Protein AF-A0A521SMZ2-F1 (afdb_monomer_lite)

Foldseek 3Di:
DDWDWDADPVGIDIWDKDWDWDFDAADTDTDIDTDDDPVVPPPSDDDDCVRDPPPHDDDPVDDPPHDGDYPVCPDVVVVVVCVVPPPPPPDDDPDDDDD

Radius of gyration: 17.22 Å; chains: 1; bounding box: 49×40×32 Å

Structure (mmCIF, N/CA/C/O backbone):
data_AF-A0A521SMZ2-F1
#
_entry.id   AF-A0A521SMZ2-F1
#
loop_
_atom_site.group_PDB
_atom_site.id
_atom_site.type_symbol
_atom_site.label_atom_id
_atom_site.label_alt_id
_atom_site.label_comp_id
_atom_site.label_asym_id
_atom_site.label_entity_id
_atom_site.label_seq_id
_atom_site.pdbx_PDB_ins_code
_atom_site.Cartn_x
_atom_site.Cartn_y
_atom_site.Cartn_z
_atom_site.occupancy
_atom_site.B_iso_or_equiv
_atom_site.auth_seq_id
_atom_site.auth_comp_id
_atom_site.auth_asym_id
_atom_site.auth_atom_id
_atom_site.pdbx_PDB_model_num
ATOM 1 N N . MET A 1 1 ? 15.124 9.522 -0.752 1.00 65.25 1 MET A N 1
ATOM 2 C CA . MET A 1 1 ? 14.524 8.559 -1.705 1.00 65.25 1 MET A CA 1
ATOM 3 C C . MET A 1 1 ? 15.366 7.295 -1.697 1.00 65.25 1 MET A C 1
ATOM 5 O O . MET A 1 1 ? 16.584 7.415 -1.741 1.00 65.25 1 MET A O 1
ATOM 9 N N . GLY A 1 2 ? 14.743 6.122 -1.553 1.00 91.06 2 GLY A N 1
ATOM 10 C CA . GLY A 1 2 ? 15.442 4.838 -1.413 1.00 91.06 2 GLY A CA 1
ATOM 11 C C . GLY A 1 2 ? 15.213 3.915 -2.607 1.00 91.06 2 GLY A C 1
ATOM 12 O O . GLY A 1 2 ? 14.303 4.134 -3.401 1.00 91.06 2 GLY A O 1
ATOM 13 N N . TRP A 1 3 ? 16.022 2.866 -2.716 1.00 94.88 3 TRP A N 1
ATOM 14 C CA . TRP A 1 3 ? 15.859 1.803 -3.706 1.00 94.88 3 TRP A CA 1
ATOM 15 C C . TRP A 1 3 ? 15.839 0.457 -2.996 1.00 94.88 3 TRP A C 1
ATOM 17 O O . TRP A 1 3 ? 16.515 0.274 -1.987 1.00 94.88 3 TRP A O 1
ATOM 27 N N . THR A 1 4 ? 15.092 -0.494 -3.542 1.00 94.88 4 THR A N 1
ATOM 28 C CA . THR A 1 4 ? 15.143 -1.892 -3.115 1.00 94.88 4 THR A CA 1
ATOM 29 C C . THR A 1 4 ? 15.383 -2.803 -4.308 1.00 94.88 4 THR A C 1
ATOM 31 O O . THR A 1 4 ? 15.048 -2.455 -5.443 1.00 94.88 4 THR A O 1
ATOM 34 N N . GLN A 1 5 ? 15.967 -3.968 -4.053 1.00 94.38 5 GLN A N 1
ATOM 35 C CA . GLN A 1 5 ? 16.176 -5.003 -5.052 1.00 94.38 5 GLN A CA 1
ATOM 36 C C . GLN A 1 5 ? 15.233 -6.169 -4.770 1.00 94.38 5 GLN A C 1
ATOM 38 O O . GLN A 1 5 ? 15.272 -6.768 -3.697 1.00 94.38 5 GLN A O 1
ATOM 43 N N . VAL A 1 6 ? 14.385 -6.483 -5.744 1.00 90.69 6 VAL A N 1
ATOM 44 C CA . VAL A 1 6 ? 13.447 -7.605 -5.678 1.00 90.69 6 VAL A CA 1
ATOM 45 C C . VAL A 1 6 ? 13.931 -8.697 -6.615 1.00 90.69 6 VAL A C 1
ATOM 47 O O . VAL A 1 6 ? 14.259 -8.418 -7.766 1.00 90.69 6 VAL A O 1
ATOM 50 N N . TRP A 1 7 ? 13.954 -9.931 -6.125 1.00 90.75 7 TRP A N 1
ATOM 51 C CA . TRP A 1 7 ? 14.358 -11.110 -6.882 1.00 90.75 7 TRP A CA 1
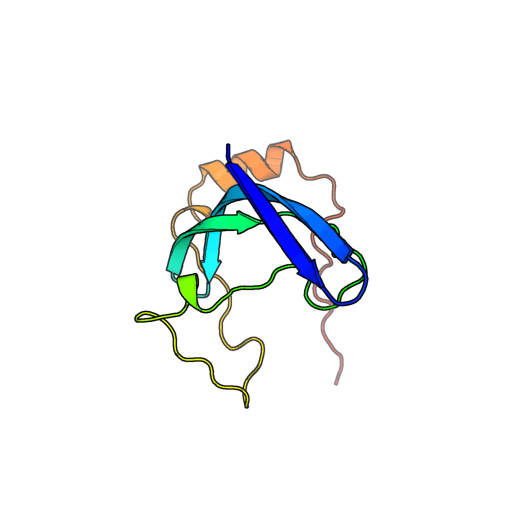ATOM 52 C C . TRP A 1 7 ? 13.131 -11.932 -7.264 1.00 90.75 7 TRP A C 1
ATOM 54 O O . TRP A 1 7 ? 12.226 -12.125 -6.451 1.00 90.75 7 TRP A O 1
ATOM 64 N N . ASN A 1 8 ? 13.095 -12.411 -8.499 1.00 87.69 8 ASN A N 1
ATOM 65 C CA . ASN A 1 8 ? 12.098 -13.351 -8.991 1.00 87.69 8 ASN A CA 1
ATOM 66 C C . ASN A 1 8 ? 12.779 -14.421 -9.862 1.00 87.69 8 ASN A C 1
ATOM 68 O O . ASN A 1 8 ? 13.996 -14.420 -10.024 1.00 87.69 8 ASN A O 1
ATOM 72 N N . LEU A 1 9 ? 11.987 -15.330 -10.435 1.00 87.56 9 LEU A N 1
ATOM 73 C CA . LEU A 1 9 ? 12.490 -16.420 -11.282 1.00 87.56 9 LEU A CA 1
ATOM 74 C C . LEU A 1 9 ? 13.178 -15.941 -12.576 1.00 87.56 9 LEU A C 1
ATOM 76 O O . LEU A 1 9 ? 13.905 -16.710 -13.190 1.00 87.56 9 LEU A O 1
ATOM 80 N N . VAL A 1 10 ? 12.943 -14.694 -12.995 1.00 85.19 10 VAL A N 1
ATOM 81 C CA . VAL A 1 10 ? 13.481 -14.108 -14.236 1.00 85.19 10 VAL A CA 1
ATOM 82 C C . VAL A 1 10 ? 14.750 -13.284 -13.967 1.00 85.19 10 VAL A C 1
ATOM 84 O O . VAL A 1 10 ? 15.522 -13.023 -14.883 1.00 85.19 10 VAL A O 1
ATOM 87 N N . GLY A 1 11 ? 15.003 -12.887 -12.717 1.00 90.88 11 GLY A N 1
ATOM 88 C CA . GLY A 1 11 ? 16.188 -12.131 -12.321 1.00 90.88 11 GLY A CA 1
ATOM 89 C C . GLY A 1 11 ? 15.916 -11.158 -11.176 1.00 90.88 11 GLY A C 1
ATOM 90 O O . GLY A 1 11 ? 14.996 -11.336 -10.375 1.00 90.88 11 GLY A O 1
ATOM 91 N N . SER A 1 12 ? 16.729 -10.107 -11.089 1.00 92.31 12 SER A N 1
ATOM 92 C CA . SER A 1 12 ? 16.535 -9.022 -10.127 1.00 92.31 12 SER A CA 1
ATOM 93 C C . SER A 1 12 ? 15.994 -7.764 -10.796 1.00 92.31 12 SER A C 1
ATOM 95 O O . SER A 1 12 ? 16.310 -7.445 -11.941 1.00 92.31 12 SER A O 1
ATOM 97 N N . GLN A 1 13 ? 15.170 -7.023 -10.063 1.00 92.19 13 GLN A N 1
ATOM 98 C CA . GLN A 1 13 ? 14.683 -5.711 -10.467 1.00 92.19 13 GLN A CA 1
ATOM 99 C C . GLN A 1 13 ? 14.910 -4.706 -9.344 1.00 92.19 13 GLN A C 1
ATOM 101 O O . GLN A 1 13 ? 14.515 -4.939 -8.198 1.00 92.19 13 GLN A O 1
ATOM 106 N N . LYS A 1 14 ? 15.501 -3.559 -9.688 1.00 93.81 14 LYS A N 1
ATOM 107 C CA . LYS A 1 14 ? 15.565 -2.404 -8.791 1.00 93.81 14 LYS A CA 1
ATOM 108 C C . LYS A 1 14 ? 14.244 -1.652 -8.840 1.00 93.81 14 LYS A C 1
ATOM 110 O O . LYS A 1 14 ? 13.738 -1.348 -9.918 1.00 93.81 14 LYS A O 1
ATOM 115 N N . ARG A 1 15 ? 13.693 -1.350 -7.669 1.00 95.12 15 ARG A N 1
ATOM 116 C CA . ARG A 1 15 ? 12.427 -0.631 -7.513 1.00 95.12 15 ARG A CA 1
ATOM 117 C C . ARG A 1 15 ? 12.644 0.592 -6.630 1.00 95.12 15 ARG A C 1
ATOM 119 O O . ARG A 1 15 ? 13.209 0.436 -5.542 1.00 95.12 15 ARG A O 1
ATOM 126 N N . PRO A 1 16 ? 12.232 1.792 -7.065 1.00 96.88 16 PRO A N 1
ATOM 127 C CA . PRO A 1 16 ? 12.325 2.969 -6.222 1.00 96.88 16 PRO A CA 1
ATOM 128 C C . PRO A 1 16 ? 11.296 2.861 -5.097 1.00 96.88 16 PRO A C 1
ATOM 130 O O . PRO A 1 16 ? 10.210 2.301 -5.277 1.00 96.88 16 PRO A O 1
ATOM 133 N N . ILE A 1 17 ? 11.658 3.402 -3.941 1.00 96.81 17 ILE A N 1
ATOM 134 C CA . ILE A 1 17 ? 10.811 3.508 -2.760 1.00 96.81 17 ILE A CA 1
ATOM 135 C C . ILE A 1 17 ? 10.348 4.955 -2.655 1.00 96.81 17 ILE A C 1
ATOM 137 O O . ILE A 1 17 ? 11.170 5.876 -2.585 1.00 96.81 17 ILE A O 1
ATOM 141 N N . VAL A 1 18 ? 9.035 5.138 -2.616 1.00 96.00 18 VAL A N 1
ATOM 142 C CA . VAL A 1 18 ? 8.381 6.433 -2.437 1.00 96.00 18 VAL A CA 1
ATOM 143 C C . VAL A 1 18 ? 7.500 6.396 -1.199 1.00 96.00 18 VAL A C 1
ATOM 145 O O . VAL A 1 18 ? 6.988 5.343 -0.825 1.00 96.00 18 VAL A O 1
ATOM 148 N N . GLU A 1 19 ? 7.330 7.542 -0.555 1.00 96.00 19 GLU A N 1
ATOM 149 C CA . GLU A 1 19 ? 6.335 7.707 0.498 1.00 96.00 19 GLU A CA 1
ATOM 150 C C . GLU A 1 19 ? 5.008 8.131 -0.134 1.00 96.00 19 GLU A C 1
ATOM 152 O O . GLU A 1 19 ? 4.982 8.999 -1.009 1.00 96.00 19 GLU A O 1
ATOM 157 N N . VAL A 1 20 ? 3.919 7.489 0.274 1.00 93.94 20 VAL A N 1
ATOM 158 C CA . VAL A 1 20 ? 2.570 7.736 -0.236 1.00 93.94 20 VAL A CA 1
ATOM 159 C C . VAL A 1 20 ? 1.572 7.748 0.910 1.00 93.94 20 VAL A C 1
ATOM 161 O O . VAL A 1 20 ? 1.712 6.999 1.878 1.00 93.94 20 VAL A O 1
ATOM 164 N N . ASP A 1 21 ? 0.526 8.550 0.757 1.00 93.44 21 ASP A N 1
ATOM 165 C CA . ASP A 1 21 ? -0.657 8.477 1.603 1.00 93.44 21 ASP A CA 1
ATOM 166 C C . ASP A 1 21 ? -1.719 7.631 0.881 1.00 93.44 21 ASP A C 1
ATOM 168 O O . ASP A 1 21 ? -2.077 7.911 -0.266 1.00 93.44 21 ASP A O 1
ATOM 172 N N . ILE A 1 22 ? -2.216 6.576 1.532 1.00 92.00 22 ILE A N 1
ATOM 173 C CA . ILE A 1 22 ? -3.247 5.682 0.989 1.00 92.00 22 ILE A CA 1
ATOM 174 C C . ILE A 1 22 ? -4.502 5.672 1.858 1.00 92.00 22 ILE A C 1
ATOM 176 O O . ILE A 1 22 ? -4.441 5.694 3.085 1.00 92.00 22 ILE A O 1
ATOM 180 N N . CYS A 1 23 ? -5.652 5.594 1.197 1.00 92.06 23 CYS A N 1
ATOM 181 C CA . CYS A 1 23 ? -6.968 5.530 1.820 1.00 92.06 23 CYS A CA 1
ATOM 182 C C . CYS A 1 23 ? -7.499 4.101 1.785 1.00 92.06 23 CYS A C 1
ATOM 184 O O . CYS A 1 23 ? -7.814 3.594 0.706 1.00 92.06 23 CYS A O 1
ATOM 186 N N . LEU A 1 24 ? -7.623 3.458 2.947 1.00 91.56 24 LEU A N 1
ATOM 187 C CA . LEU A 1 24 ? -8.156 2.101 3.062 1.00 91.56 24 LEU A CA 1
ATOM 188 C C . LEU A 1 24 ? -9.373 2.092 3.992 1.00 91.56 24 LEU A C 1
ATOM 190 O O . LEU A 1 24 ? -9.249 2.158 5.217 1.00 91.56 24 LEU A O 1
ATOM 194 N N . GLY A 1 25 ? -10.567 2.047 3.396 1.00 90.50 25 GLY A N 1
ATOM 195 C CA . GLY A 1 25 ? -11.805 2.309 4.130 1.00 90.50 25 GLY A CA 1
ATOM 196 C C . GLY A 1 25 ? -11.754 3.708 4.767 1.00 90.50 25 GLY A C 1
ATOM 197 O O . GLY A 1 25 ? -11.401 4.656 4.067 1.00 90.50 25 GLY A O 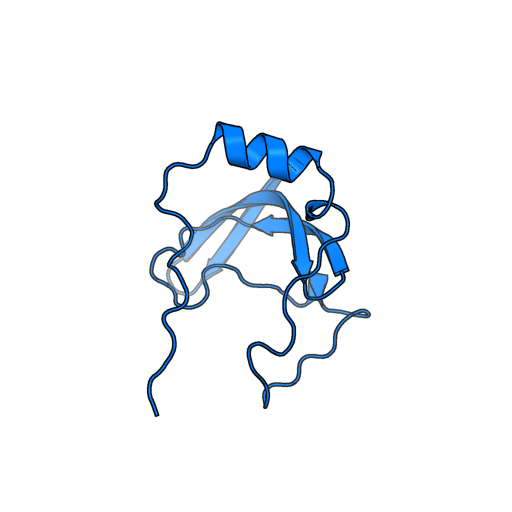1
ATOM 198 N N . PRO A 1 26 ? -12.040 3.859 6.073 1.00 86.81 26 PRO A N 1
ATOM 199 C CA . PRO A 1 26 ? -11.985 5.150 6.762 1.00 86.81 26 PRO A CA 1
ATOM 200 C C . PRO A 1 26 ? -10.569 5.588 7.189 1.00 86.81 26 PRO A C 1
ATOM 202 O O . PRO A 1 26 ? -10.408 6.643 7.802 1.00 86.81 26 PRO A O 1
ATOM 205 N N . LYS A 1 27 ? -9.534 4.769 6.952 1.00 89.25 27 LYS A N 1
ATOM 206 C CA . LYS A 1 27 ? -8.175 5.014 7.460 1.00 89.25 27 LYS A CA 1
ATOM 207 C C . LYS A 1 27 ? -7.281 5.623 6.378 1.00 89.25 27 LYS A C 1
ATOM 209 O O . LYS A 1 27 ? -7.086 5.019 5.324 1.00 89.25 27 LYS A O 1
ATOM 214 N N . LEU A 1 28 ? -6.700 6.786 6.678 1.00 92.00 28 LEU A N 1
ATOM 215 C CA . LEU A 1 28 ? -5.595 7.379 5.923 1.00 92.00 28 LEU A CA 1
ATOM 216 C C . LEU A 1 28 ? -4.269 6.861 6.496 1.00 92.00 28 LEU A C 1
ATOM 218 O O . LEU A 1 28 ? -4.038 6.968 7.699 1.00 92.00 28 LEU A O 1
ATOM 222 N N . ILE A 1 29 ? -3.416 6.289 5.651 1.00 92.56 29 ILE A N 1
ATOM 223 C CA . ILE A 1 29 ? -2.164 5.645 6.058 1.00 92.56 29 ILE A CA 1
ATOM 224 C C . ILE A 1 29 ? -1.018 6.239 5.247 1.00 92.56 29 ILE A C 1
ATOM 226 O O . ILE A 1 29 ? -0.998 6.099 4.027 1.00 92.56 29 ILE A O 1
ATOM 230 N N . ARG A 1 30 ? -0.037 6.837 5.923 1.00 94.00 30 ARG A N 1
ATOM 231 C CA . ARG A 1 30 ? 1.236 7.234 5.315 1.00 94.00 30 ARG A CA 1
ATOM 232 C C . ARG A 1 30 ? 2.204 6.059 5.354 1.00 94.00 30 ARG A C 1
ATOM 234 O O . ARG A 1 30 ? 2.443 5.493 6.421 1.00 94.00 30 ARG A O 1
ATOM 241 N N . THR A 1 31 ? 2.715 5.633 4.204 1.00 94.38 31 THR A N 1
ATOM 242 C CA . THR A 1 31 ? 3.565 4.439 4.117 1.00 94.38 31 THR A CA 1
ATOM 243 C C . THR A 1 31 ? 4.539 4.490 2.945 1.00 94.38 31 THR A C 1
ATOM 245 O O . THR A 1 31 ? 4.389 5.281 2.017 1.00 94.38 31 THR A O 1
ATOM 248 N N . HIS A 1 32 ? 5.537 3.609 2.967 1.00 95.50 32 HIS A N 1
ATOM 249 C CA . HIS A 1 32 ? 6.448 3.412 1.849 1.00 95.50 32 HIS A CA 1
ATOM 250 C C . HIS A 1 32 ? 5.880 2.401 0.850 1.00 95.50 32 HIS A C 1
ATOM 252 O O . HIS A 1 32 ? 5.505 1.286 1.217 1.00 95.50 32 HIS A O 1
ATOM 258 N N . ALA A 1 33 ? 5.895 2.765 -0.429 1.00 94.88 33 ALA A N 1
ATOM 259 C CA . ALA A 1 33 ? 5.534 1.900 -1.542 1.00 94.88 33 ALA A CA 1
ATOM 260 C C . ALA A 1 33 ? 6.710 1.748 -2.513 1.00 94.88 33 ALA A C 1
ATOM 262 O O . ALA A 1 33 ? 7.473 2.683 -2.754 1.00 94.88 33 ALA A O 1
ATOM 263 N N . THR A 1 34 ? 6.843 0.559 -3.100 1.00 95.50 34 THR A N 1
ATOM 264 C CA . THR A 1 34 ? 7.794 0.307 -4.188 1.00 95.50 3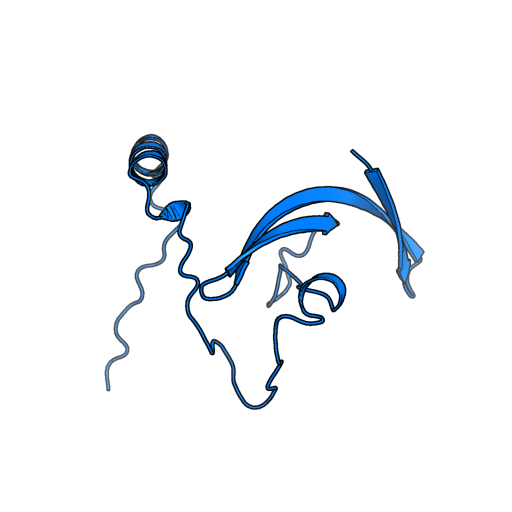4 THR A CA 1
ATOM 265 C C . THR A 1 34 ? 7.102 0.498 -5.531 1.00 95.50 34 THR A C 1
ATOM 267 O O . THR A 1 34 ? 6.039 -0.095 -5.735 1.00 95.50 34 THR A O 1
ATOM 270 N N . LEU A 1 35 ? 7.704 1.232 -6.467 1.00 95.19 35 LEU A N 1
ATOM 271 C CA . LEU A 1 35 ? 7.125 1.385 -7.806 1.00 95.19 35 LEU A CA 1
ATOM 272 C C . LEU A 1 35 ? 7.575 0.271 -8.753 1.00 95.19 35 LEU A C 1
ATOM 274 O O . LEU A 1 35 ? 8.719 -0.185 -8.734 1.00 95.19 35 LEU A O 1
ATOM 278 N N . SER A 1 36 ? 6.651 -0.148 -9.607 1.00 92.69 36 SER A N 1
ATOM 279 C CA . SER A 1 36 ? 6.901 -1.025 -10.748 1.00 92.69 36 SER A CA 1
ATOM 280 C C . SER A 1 36 ? 5.787 -0.866 -11.763 1.00 92.69 36 SER A C 1
ATOM 282 O O . SER A 1 36 ? 4.652 -0.616 -11.354 1.00 92.69 36 SER A O 1
ATOM 284 N N . ASP A 1 37 ? 6.073 -1.098 -13.040 1.00 91.12 37 ASP A N 1
ATOM 285 C CA . ASP A 1 37 ? 5.021 -1.161 -14.050 1.00 91.12 37 ASP A CA 1
ATOM 286 C C . ASP A 1 37 ? 4.120 -2.382 -13.802 1.00 91.12 37 ASP A C 1
ATOM 288 O O . ASP A 1 37 ? 4.567 -3.532 -13.784 1.00 91.12 37 ASP A O 1
ATOM 292 N N . ARG A 1 38 ? 2.844 -2.102 -13.531 1.00 92.19 38 ARG A N 1
ATOM 293 C CA . ARG A 1 38 ? 1.765 -3.081 -13.333 1.00 92.19 38 ARG A CA 1
ATOM 294 C C . ARG A 1 38 ? 0.530 -2.703 -14.153 1.00 92.19 38 ARG A C 1
ATOM 296 O O . ARG A 1 38 ? -0.574 -3.112 -13.804 1.00 92.19 38 ARG A O 1
ATOM 303 N N . SER A 1 39 ? 0.710 -1.926 -15.223 1.00 94.25 39 SER A N 1
ATOM 304 C CA . SER A 1 39 ? -0.373 -1.434 -16.090 1.00 94.25 39 SER A CA 1
ATOM 305 C C . SER A 1 39 ? -1.257 -2.551 -16.657 1.00 94.25 39 SER A C 1
ATOM 307 O O . SER A 1 39 ? -2.450 -2.352 -16.851 1.00 94.25 39 SER A O 1
ATOM 309 N N . GLN A 1 40 ? -0.689 -3.742 -16.855 1.00 95.00 40 GLN A N 1
ATOM 310 C CA . GLN A 1 40 ? -1.374 -4.915 -17.407 1.00 95.00 40 GLN A CA 1
ATOM 311 C C . GLN A 1 40 ? -2.058 -5.804 -16.352 1.00 95.00 40 GLN A C 1
ATOM 313 O O . GLN A 1 40 ? -2.560 -6.875 -16.681 1.00 95.00 40 GLN A O 1
ATOM 318 N N . MET A 1 41 ? -2.045 -5.427 -15.069 1.00 95.12 41 MET A N 1
ATOM 319 C CA . MET A 1 41 ? -2.563 -6.274 -13.989 1.00 95.12 41 MET A CA 1
ATOM 320 C C . MET A 1 41 ? -3.933 -5.809 -13.501 1.00 95.12 41 MET A C 1
ATOM 322 O O . MET A 1 41 ? -4.141 -4.623 -13.268 1.00 95.12 41 MET A O 1
ATOM 326 N N . THR A 1 42 ? -4.827 -6.761 -13.213 1.00 94.62 42 THR A N 1
ATOM 327 C CA . THR A 1 42 ? -6.159 -6.490 -12.635 1.00 94.62 42 THR A CA 1
ATOM 328 C C . THR A 1 42 ? -6.087 -5.688 -11.332 1.00 94.62 42 THR A C 1
ATOM 330 O O . THR A 1 42 ? -6.948 -4.856 -11.062 1.00 94.62 42 THR A O 1
ATOM 333 N N . TYR A 1 43 ? -5.040 -5.919 -10.532 1.00 93.06 43 TYR A N 1
ATOM 334 C CA . TYR A 1 43 ? -4.757 -5.190 -9.297 1.00 93.06 43 TYR A CA 1
ATOM 335 C C . TYR A 1 43 ? -3.383 -4.504 -9.401 1.00 93.06 43 TYR A C 1
ATOM 337 O O . TYR A 1 43 ? -2.347 -5.119 -9.094 1.00 93.06 43 TYR A O 1
ATOM 345 N N . PRO A 1 44 ? -3.347 -3.239 -9.865 1.00 93.19 44 PRO A N 1
ATOM 346 C CA . PRO A 1 44 ? -2.099 -2.516 -10.106 1.00 93.19 44 PRO A CA 1
ATOM 347 C C . PRO A 1 44 ? -1.424 -2.055 -8.807 1.00 93.19 44 PRO A C 1
ATOM 349 O O . PRO A 1 44 ? -0.212 -1.859 -8.792 1.00 93.19 44 PRO A O 1
ATOM 352 N N . PHE A 1 45 ? -2.174 -1.950 -7.705 1.00 93.38 45 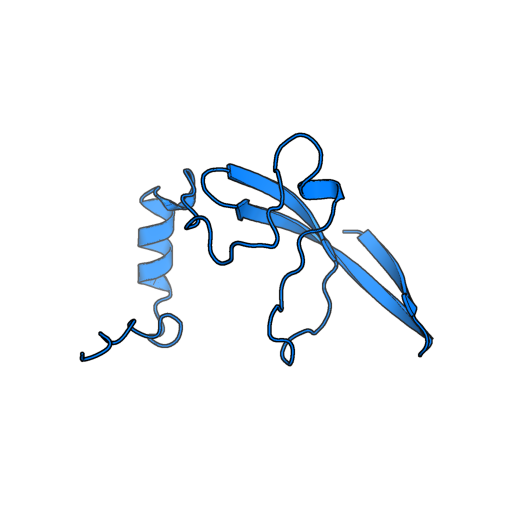PHE A N 1
ATOM 353 C CA . PHE A 1 45 ? -1.662 -1.601 -6.381 1.00 93.38 45 PHE A CA 1
ATOM 354 C C . PHE A 1 45 ? -1.810 -2.779 -5.415 1.00 93.38 45 PHE A C 1
ATOM 356 O O . PHE A 1 45 ? -2.889 -3.359 -5.299 1.00 93.38 45 PHE A O 1
ATOM 363 N N . LEU A 1 46 ? -0.724 -3.134 -4.725 1.00 94.75 46 LEU A N 1
ATOM 364 C CA . LEU A 1 46 ? -0.696 -4.229 -3.757 1.00 94.75 46 LEU A CA 1
ATOM 365 C C . LEU A 1 46 ? -0.427 -3.684 -2.358 1.00 94.75 46 LEU A C 1
ATOM 367 O O . LEU A 1 46 ? 0.587 -3.028 -2.128 1.00 94.75 46 LEU A O 1
ATOM 371 N N . VAL A 1 47 ? -1.303 -4.020 -1.414 1.00 94.75 47 VAL A N 1
ATOM 372 C CA . VAL A 1 47 ? -1.123 -3.695 0.003 1.00 94.75 47 VAL A CA 1
ATOM 373 C C . VAL A 1 47 ? -0.589 -4.928 0.720 1.00 94.75 47 VAL A C 1
ATOM 375 O O . VAL A 1 47 ? -1.258 -5.957 0.798 1.00 94.75 47 VAL A O 1
ATOM 378 N N . GLY A 1 48 ? 0.647 -4.837 1.206 1.00 93.69 48 GLY A N 1
ATOM 379 C CA . GLY A 1 48 ? 1.318 -5.932 1.902 1.00 93.69 48 GLY A CA 1
ATOM 380 C C . GLY A 1 48 ? 1.006 -5.991 3.399 1.00 93.69 48 GLY A C 1
ATOM 381 O O . GLY A 1 48 ? 0.416 -5.082 3.984 1.00 93.69 48 GLY A O 1
ATOM 382 N N . ARG A 1 49 ? 1.490 -7.055 4.054 1.00 95.25 49 ARG A N 1
ATOM 383 C CA . ARG A 1 49 ? 1.324 -7.267 5.504 1.00 95.25 49 ARG A CA 1
ATOM 384 C C . ARG A 1 49 ? 1.880 -6.132 6.366 1.00 95.25 49 ARG A C 1
ATOM 386 O O . ARG A 1 49 ? 1.322 -5.882 7.427 1.00 95.25 49 ARG A O 1
ATOM 393 N N . SER A 1 50 ? 2.935 -5.448 5.924 1.00 92.44 50 SER A N 1
ATOM 394 C CA . SER A 1 50 ? 3.532 -4.320 6.656 1.00 92.44 50 SER A CA 1
ATOM 395 C C . SER A 1 50 ? 2.535 -3.193 6.936 1.00 92.44 50 SER A C 1
ATOM 397 O O . SER A 1 50 ? 2.648 -2.531 7.958 1.00 92.44 50 SER A O 1
ATOM 399 N N . VAL A 1 51 ? 1.549 -3.005 6.056 1.00 94.75 51 VAL A N 1
ATOM 400 C CA . VAL A 1 51 ? 0.479 -2.010 6.215 1.00 94.75 51 VAL A CA 1
ATOM 401 C C . VAL A 1 51 ? -0.721 -2.584 6.974 1.00 94.75 51 VAL A C 1
ATOM 403 O O . VAL A 1 51 ? -1.377 -1.874 7.730 1.00 94.75 51 VAL A O 1
ATOM 406 N N . LEU A 1 52 ? -1.040 -3.864 6.767 1.00 94.81 52 LEU A N 1
ATOM 407 C CA . LEU A 1 52 ? -2.274 -4.469 7.285 1.00 94.81 52 LEU A CA 1
ATOM 408 C C . LEU A 1 52 ? -2.178 -4.915 8.753 1.00 94.81 52 LEU A C 1
ATOM 410 O O . LEU A 1 52 ? -3.185 -4.927 9.464 1.00 94.81 52 LEU A O 1
ATOM 414 N N . THR A 1 53 ? -0.983 -5.298 9.204 1.00 93.75 53 THR A N 1
ATOM 415 C CA . THR A 1 53 ? -0.776 -5.925 10.518 1.00 93.75 53 THR A CA 1
ATOM 416 C C . THR A 1 53 ? -1.216 -5.000 11.657 1.00 93.75 53 THR A C 1
ATOM 418 O O . THR A 1 53 ? -0.881 -3.820 11.679 1.00 93.75 53 THR A O 1
ATOM 421 N N . GLY A 1 54 ? -1.989 -5.538 12.607 1.00 90.75 54 GLY A N 1
ATOM 422 C CA . GLY A 1 54 ? -2.444 -4.831 13.812 1.00 90.75 54 GLY A CA 1
ATOM 423 C C . GLY A 1 54 ? -3.610 -3.855 13.614 1.00 90.75 54 GLY A C 1
ATOM 424 O O . GLY A 1 54 ? -4.154 -3.364 14.597 1.00 90.75 54 GLY A O 1
ATOM 425 N N . SER A 1 55 ? -4.022 -3.571 12.373 1.00 90.00 55 SER A N 1
ATOM 426 C CA . SER A 1 55 ? -5.066 -2.572 12.083 1.00 90.00 55 SER A CA 1
ATOM 427 C C . SER A 1 55 ? -6.183 -3.041 11.156 1.00 90.00 55 SER A C 1
ATOM 429 O O . SER A 1 55 ? -7.208 -2.352 11.078 1.00 90.00 55 SER A O 1
ATOM 431 N N . PHE A 1 56 ? -5.995 -4.162 10.456 1.00 93.38 56 PHE A N 1
ATOM 432 C CA . PHE A 1 56 ? -6.937 -4.691 9.474 1.00 93.38 56 PHE A CA 1
ATOM 433 C C . PHE A 1 56 ? -7.062 -6.212 9.591 1.00 93.38 56 PHE A C 1
ATOM 435 O O . PHE A 1 56 ? -6.084 -6.907 9.855 1.00 93.38 56 PHE A O 1
ATOM 442 N N . THR A 1 57 ? -8.268 -6.721 9.340 1.00 93.75 57 THR A N 1
ATOM 443 C CA . THR A 1 57 ? -8.537 -8.152 9.134 1.00 93.75 57 THR A CA 1
ATOM 444 C C . THR A 1 57 ? -8.887 -8.368 7.667 1.00 93.75 57 THR A C 1
ATOM 446 O O . THR A 1 57 ? -9.648 -7.585 7.098 1.00 93.75 57 THR A O 1
ATOM 449 N N . VAL A 1 58 ? -8.319 -9.404 7.049 1.00 93.38 58 VAL A N 1
ATOM 450 C CA . VAL A 1 58 ? -8.582 -9.754 5.647 1.00 93.38 58 VAL A CA 1
ATOM 451 C C . VAL A 1 58 ? -9.527 -10.949 5.607 1.00 93.38 58 VAL A C 1
ATOM 453 O O . VAL A 1 58 ? -9.154 -12.039 6.026 1.00 93.38 58 VAL A O 1
ATOM 456 N N . ASP A 1 59 ? -10.735 -10.731 5.093 1.00 95.00 59 ASP A N 1
ATOM 457 C CA . ASP A 1 59 ? -11.736 -11.770 4.840 1.00 95.00 59 ASP A CA 1
ATOM 458 C C . ASP A 1 59 ? -11.770 -12.082 3.339 1.00 95.00 59 ASP A C 1
ATOM 460 O O . ASP A 1 59 ? -12.150 -11.236 2.528 1.00 95.00 59 ASP A O 1
ATOM 464 N N . THR A 1 60 ? -11.345 -13.289 2.963 1.00 95.50 60 THR A N 1
ATOM 465 C CA . THR A 1 60 ? -11.244 -13.727 1.562 1.00 95.50 60 THR A CA 1
ATOM 466 C C . THR A 1 60 ? -12.593 -14.073 0.933 1.00 95.50 60 THR A C 1
ATOM 468 O O . THR A 1 60 ? -12.667 -14.193 -0.289 1.00 95.50 60 THR A O 1
ATOM 471 N N . SER A 1 61 ? -13.659 -14.201 1.729 1.00 97.31 61 SER A N 1
ATOM 472 C CA . SER A 1 61 ? -15.018 -14.446 1.228 1.00 97.31 61 SER A CA 1
ATOM 473 C C . SER A 1 61 ? -15.694 -13.178 0.693 1.00 97.31 61 SER A C 1
ATOM 475 O O . SER A 1 61 ? -16.720 -13.249 0.015 1.00 97.31 61 SER A O 1
ATOM 477 N N . ARG A 1 62 ? -15.113 -12.002 0.966 1.00 95.31 62 ARG A N 1
ATOM 478 C CA . ARG A 1 62 ? -15.663 -10.695 0.599 1.00 95.31 62 ARG A CA 1
ATOM 479 C C . ARG A 1 62 ? -14.720 -9.951 -0.338 1.00 95.31 62 ARG A C 1
ATOM 481 O O . ARG A 1 62 ? -13.504 -9.970 -0.189 1.00 95.31 62 ARG A O 1
ATOM 488 N N . SER A 1 63 ? -15.295 -9.206 -1.276 1.00 93.00 63 SER A N 1
ATOM 489 C CA . SER A 1 63 ? -14.560 -8.254 -2.114 1.00 93.00 63 SER A CA 1
ATOM 490 C C . SER A 1 63 ? -15.227 -6.885 -2.049 1.00 93.00 63 SER A C 1
ATOM 492 O O . SER A 1 63 ? -16.420 -6.788 -1.764 1.00 93.00 63 SER A O 1
ATOM 494 N N . ARG A 1 64 ? -14.447 -5.814 -2.262 1.00 89.44 64 ARG A N 1
ATOM 495 C CA . ARG A 1 64 ? -14.939 -4.419 -2.215 1.00 89.44 64 ARG A CA 1
ATOM 496 C C . ARG A 1 64 ? -15.705 -4.108 -0.915 1.00 89.44 64 ARG A C 1
ATOM 498 O O . ARG A 1 64 ? -16.717 -3.421 -0.924 1.00 89.44 64 ARG A O 1
ATOM 505 N N . ALA A 1 65 ? -15.206 -4.637 0.206 1.00 90.31 65 ALA A N 1
ATOM 506 C CA . ALA A 1 65 ? -15.909 -4.655 1.490 1.00 90.31 65 ALA A CA 1
ATOM 507 C C . ALA A 1 65 ? -16.135 -3.266 2.119 1.00 90.31 65 ALA A C 1
ATOM 509 O O . ALA A 1 65 ? -16.974 -3.139 3.008 1.00 90.31 65 ALA A O 1
ATOM 510 N N . ALA A 1 66 ? -15.398 -2.246 1.677 1.00 88.31 66 ALA A N 1
ATOM 511 C CA . ALA A 1 66 ? -15.557 -0.865 2.110 1.00 88.31 66 ALA A CA 1
ATOM 512 C C . ALA A 1 66 ? -15.165 0.100 0.985 1.00 88.31 66 ALA A C 1
ATOM 514 O O . ALA A 1 66 ? -14.223 -0.163 0.233 1.00 88.31 66 ALA A O 1
ATOM 515 N N . GLN A 1 67 ? -15.859 1.235 0.904 1.00 87.62 67 GLN A N 1
ATOM 516 C CA . GLN A 1 67 ? -15.429 2.367 0.085 1.00 87.62 67 GLN A CA 1
ATOM 517 C C . GLN A 1 67 ? -14.377 3.194 0.846 1.00 87.62 67 GLN A C 1
ATOM 519 O O . GLN A 1 67 ? -14.460 3.295 2.074 1.00 87.62 67 GLN A O 1
ATOM 524 N N . PRO A 1 68 ? -13.381 3.779 0.161 1.00 88.56 68 PRO A N 1
ATOM 525 C CA . PRO A 1 68 ? -12.415 4.665 0.798 1.00 88.56 68 PRO A CA 1
ATOM 526 C C . PRO A 1 68 ? -13.084 5.989 1.198 1.00 88.56 68 PRO A C 1
ATOM 528 O O . PRO A 1 68 ? -13.580 6.722 0.346 1.00 88.56 68 PRO A O 1
ATOM 531 N N . VAL A 1 69 ? -13.063 6.312 2.491 1.00 86.31 69 VAL A N 1
ATOM 532 C CA . VAL A 1 69 ? -13.573 7.568 3.055 1.00 86.31 69 VAL A CA 1
ATOM 533 C C . VAL A 1 69 ? -12.420 8.238 3.787 1.00 86.31 69 VAL A C 1
ATOM 535 O O . VAL A 1 69 ? -12.045 7.829 4.879 1.00 86.31 69 VAL A O 1
ATOM 538 N N . CYS A 1 70 ? -11.811 9.244 3.164 1.00 80.50 70 CYS A N 1
ATOM 539 C CA . CYS A 1 70 ? -10.578 9.830 3.673 1.00 80.50 70 CYS A CA 1
ATOM 540 C C . CYS A 1 70 ? -10.775 11.249 4.210 1.00 80.50 70 CYS A C 1
ATOM 542 O O . CYS A 1 70 ? -11.156 12.124 3.428 1.00 80.50 70 CYS A O 1
ATOM 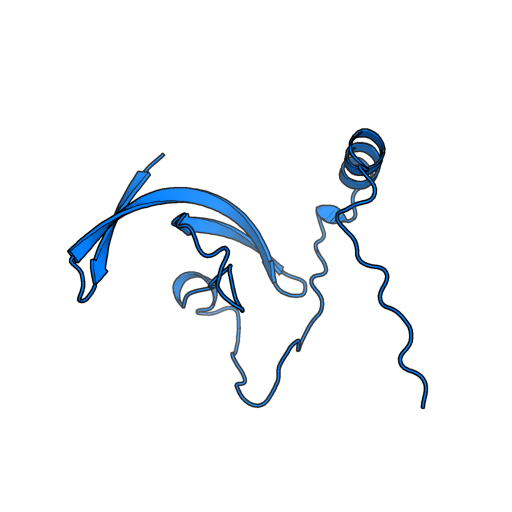544 N N . PRO A 1 71 ? -10.441 11.515 5.489 1.00 67.12 71 PRO A N 1
ATOM 545 C CA . PRO A 1 71 ? -10.707 12.806 6.129 1.00 67.12 71 PRO A CA 1
ATOM 546 C C . PRO A 1 71 ? -9.948 13.986 5.495 1.00 67.12 71 PRO A C 1
ATOM 548 O O . PRO A 1 71 ? -10.377 15.128 5.617 1.00 67.12 71 PRO A O 1
ATOM 551 N N . ALA A 1 72 ? -8.850 13.732 4.774 1.00 59.50 72 ALA A N 1
ATOM 552 C CA . ALA A 1 72 ? -8.073 14.769 4.088 1.00 59.50 72 ALA A CA 1
ATOM 553 C C . ALA A 1 72 ? -8.535 15.054 2.642 1.00 59.50 72 ALA A C 1
ATOM 555 O O . ALA A 1 72 ? -8.229 16.115 2.104 1.00 59.50 72 ALA A O 1
ATOM 556 N N . LEU A 1 73 ? -9.293 14.145 2.009 1.00 54.38 73 LEU A N 1
ATOM 557 C CA . LEU A 1 73 ? -9.814 14.333 0.643 1.00 54.38 73 LEU A CA 1
ATOM 558 C C . LEU A 1 73 ? -11.210 14.978 0.616 1.00 54.38 73 LEU A C 1
ATOM 560 O O . LEU A 1 73 ? -11.685 15.355 -0.452 1.00 54.38 73 LEU A O 1
ATOM 564 N N . SER A 1 74 ? -11.847 15.136 1.779 1.00 51.53 74 SER A N 1
ATOM 565 C CA . SER A 1 74 ? -13.100 15.880 1.966 1.00 51.53 74 SER A CA 1
ATOM 566 C C . SER A 1 74 ? -12.893 17.370 2.274 1.00 51.53 74 SER A C 1
ATOM 568 O O . SER A 1 74 ? -13.866 18.101 2.428 1.00 51.53 74 SER A O 1
ATOM 570 N N . SER A 1 75 ? -11.644 17.838 2.376 1.00 53.12 75 SER A N 1
ATOM 571 C CA . SER A 1 75 ? -11.336 19.266 2.504 1.00 53.12 75 SER A CA 1
ATOM 572 C C . SER A 1 75 ? -11.525 19.973 1.156 1.00 53.12 75 SER A C 1
ATOM 574 O O . SER A 1 75 ? -11.065 19.479 0.123 1.00 53.12 75 SER A O 1
ATOM 576 N N . LEU A 1 76 ? -12.160 21.154 1.165 1.00 54.19 76 LEU A N 1
ATOM 577 C CA . LEU A 1 76 ? -12.386 22.017 -0.009 1.00 54.19 76 LEU A CA 1
ATOM 578 C C . LEU A 1 76 ? -11.132 22.208 -0.889 1.00 54.19 76 LEU A C 1
ATOM 580 O O . LEU A 1 76 ? -11.254 22.393 -2.098 1.00 54.19 76 LEU A O 1
ATOM 584 N N . ALA A 1 77 ? -9.930 22.118 -0.311 1.00 53.41 77 ALA A N 1
ATOM 585 C CA . ALA A 1 77 ? -8.659 22.246 -1.024 1.00 53.41 77 ALA A CA 1
ATOM 586 C C . ALA A 1 77 ? -8.476 21.206 -2.152 1.00 53.41 77 ALA A C 1
ATOM 588 O O . ALA A 1 77 ? -7.939 21.526 -3.216 1.00 53.41 77 ALA A O 1
ATOM 589 N N . VAL A 1 78 ? -8.967 19.975 -1.969 1.00 53.31 78 VAL A N 1
ATOM 590 C CA . VAL A 1 78 ? -8.881 18.916 -2.993 1.00 53.31 78 VAL A CA 1
ATOM 591 C C . VAL A 1 78 ? -9.946 19.105 -4.077 1.00 53.31 78 VAL A C 1
ATOM 593 O O . VAL A 1 78 ? -9.667 18.876 -5.254 1.00 53.31 78 VAL A O 1
ATOM 596 N N . PHE A 1 79 ? -11.139 19.584 -3.710 1.00 55.22 79 PHE A N 1
ATOM 597 C CA . PHE A 1 79 ? -12.197 19.933 -4.667 1.00 55.22 79 PHE A CA 1
ATOM 598 C C . PHE A 1 79 ? -11.773 21.077 -5.602 1.00 55.22 79 PHE A C 1
ATOM 600 O O . PHE A 1 79 ? -11.951 20.969 -6.816 1.00 55.22 79 PHE A O 1
ATOM 607 N N . LEU A 1 80 ? -11.140 22.125 -5.065 1.00 54.53 80 LEU A N 1
ATOM 608 C CA . LEU A 1 80 ? -10.606 23.237 -5.862 1.00 54.53 80 LEU A CA 1
ATOM 609 C C . LEU A 1 80 ? -9.442 22.796 -6.768 1.00 54.53 80 LEU A C 1
ATOM 611 O O . LEU A 1 80 ? -9.367 23.213 -7.921 1.00 54.53 80 LEU A O 1
ATOM 615 N N . SER A 1 81 ? -8.593 21.879 -6.295 1.00 54.03 81 SER A N 1
ATOM 616 C CA . SER A 1 81 ? -7.502 21.310 -7.103 1.00 54.03 81 SER A CA 1
ATOM 617 C C . SER A 1 81 ? -8.012 20.409 -8.236 1.00 54.03 81 SER A C 1
ATOM 619 O O . SER A 1 81 ? -7.435 20.397 -9.321 1.00 54.03 81 SER A O 1
ATOM 621 N N . ARG A 1 82 ? -9.124 19.684 -8.026 1.00 52.03 82 ARG A N 1
ATOM 622 C CA . ARG A 1 82 ? -9.792 18.925 -9.096 1.00 52.03 82 ARG A CA 1
ATOM 623 C C . ARG A 1 82 ? -10.425 19.850 -10.129 1.00 52.03 82 ARG A C 1
ATOM 625 O O . ARG A 1 82 ? -10.242 19.585 -11.307 1.00 52.03 82 ARG A O 1
ATOM 632 N N . LEU A 1 83 ? -11.078 20.948 -9.741 1.00 52.03 83 LEU A N 1
ATOM 633 C CA . LEU A 1 83 ? -11.621 21.928 -10.699 1.00 52.03 83 LEU A CA 1
ATOM 634 C C . LEU A 1 83 ? -10.543 22.537 -11.614 1.00 52.03 83 LEU A C 1
ATOM 636 O O . LEU A 1 83 ? -10.820 22.791 -12.782 1.00 52.03 83 LEU A O 1
ATOM 640 N N . ALA A 1 84 ? -9.308 22.692 -11.128 1.00 50.12 84 ALA A N 1
ATOM 641 C CA . ALA A 1 84 ? -8.180 23.170 -11.932 1.00 50.12 84 ALA A CA 1
ATOM 642 C C . ALA A 1 84 ? -7.570 22.109 -12.882 1.00 50.12 84 ALA A C 1
ATOM 644 O O . ALA A 1 84 ? -6.741 22.449 -13.728 1.00 50.12 84 ALA A O 1
ATOM 645 N N . HIS A 1 85 ? -7.945 20.828 -12.758 1.00 47.44 85 HIS A N 1
ATOM 646 C CA . HIS A 1 85 ? -7.342 19.718 -13.515 1.00 47.44 85 HIS A CA 1
ATOM 647 C C . HIS A 1 85 ? -8.336 18.656 -14.022 1.00 47.44 85 HIS A C 1
ATOM 649 O O . HIS A 1 85 ? -7.917 17.564 -14.412 1.00 47.44 85 HIS A O 1
ATOM 655 N N . VAL A 1 86 ? -9.648 18.935 -14.059 1.00 48.09 86 VAL A N 1
ATOM 656 C CA . VAL A 1 86 ? -10.617 18.043 -14.722 1.00 48.09 86 VAL A CA 1
ATOM 657 C C . VAL A 1 86 ? -10.418 18.113 -16.243 1.00 48.09 86 VAL A C 1
ATOM 659 O O . VAL A 1 86 ? -11.121 18.830 -16.949 1.00 48.09 86 VAL A O 1
ATOM 662 N N . ASP A 1 87 ? -9.489 17.312 -16.765 1.00 44.62 87 ASP A N 1
ATOM 663 C CA . ASP A 1 87 ? -9.686 16.655 -18.058 1.00 44.62 87 ASP A CA 1
ATOM 664 C C . ASP A 1 87 ? -10.691 15.511 -17.808 1.00 44.62 87 ASP A C 1
ATOM 666 O O . ASP A 1 87 ? -10.508 14.682 -16.911 1.00 44.62 87 ASP A O 1
ATOM 670 N N . ARG A 1 88 ? -11.803 15.506 -18.549 1.00 42.16 88 ARG A N 1
ATOM 671 C CA . ARG A 1 88 ? -13.029 14.694 -18.361 1.00 42.16 88 ARG A CA 1
ATOM 672 C C . ARG A 1 88 ? -12.841 13.167 -18.486 1.00 42.16 88 ARG A C 1
ATOM 674 O O . ARG A 1 88 ? -13.805 12.445 -18.721 1.00 42.16 88 ARG A O 1
ATOM 681 N N . ARG A 1 89 ? -11.624 12.639 -18.350 1.00 47.75 89 ARG A N 1
ATOM 682 C CA . ARG A 1 89 ? -11.276 11.254 -18.707 1.00 47.75 89 ARG A CA 1
ATOM 683 C C . ARG A 1 89 ? -11.056 10.287 -17.540 1.00 47.75 89 ARG A C 1
ATOM 685 O O . ARG A 1 89 ? -10.870 9.105 -17.800 1.00 47.75 89 ARG A O 1
ATOM 692 N N . PHE A 1 90 ? -11.089 10.732 -16.279 1.00 42.16 90 PHE A N 1
ATOM 693 C CA . PHE A 1 90 ? -10.688 9.879 -15.140 1.00 42.16 90 PHE A CA 1
ATOM 694 C C . PHE A 1 90 ? -11.818 9.403 -14.204 1.00 42.16 90 PHE A C 1
ATOM 696 O O . PHE A 1 90 ? -11.553 8.775 -13.184 1.00 42.16 90 PHE A O 1
ATOM 703 N N . PHE A 1 91 ? -13.087 9.637 -14.536 1.00 37.88 91 PHE A N 1
ATOM 704 C CA . PHE A 1 91 ? -14.205 8.974 -13.855 1.00 37.88 91 PHE A CA 1
ATOM 705 C C . PHE A 1 91 ? -15.142 8.395 -14.916 1.00 37.88 91 PHE A C 1
ATOM 707 O O . PHE A 1 91 ? -15.895 9.155 -15.523 1.00 37.88 91 PHE A O 1
ATOM 714 N N . PRO A 1 92 ? -15.100 7.080 -15.202 1.00 34.72 92 PRO A N 1
ATOM 715 C CA . PRO A 1 92 ? -16.204 6.464 -15.906 1.00 34.72 92 PRO A CA 1
ATOM 716 C C . PRO A 1 92 ? -17.411 6.504 -14.967 1.00 34.72 92 PRO A C 1
ATOM 718 O O . PRO A 1 92 ? -17.417 5.858 -13.919 1.00 34.72 92 PRO A O 1
ATOM 721 N N . GLU A 1 93 ? -18.400 7.309 -15.349 1.00 37.28 93 GLU A N 1
ATOM 722 C CA . GLU A 1 93 ? -19.771 7.272 -14.853 1.00 37.28 93 GLU A CA 1
ATOM 723 C C . GLU A 1 93 ? -20.184 5.802 -14.671 1.00 37.28 93 GLU A C 1
ATOM 725 O O . GLU A 1 93 ? -20.220 5.021 -15.630 1.00 37.28 93 GLU A O 1
ATOM 730 N N . SER A 1 94 ? -20.447 5.394 -13.433 1.00 44.78 94 SER A N 1
ATOM 731 C CA . SER A 1 94 ? -21.073 4.112 -13.138 1.00 44.78 94 SER A CA 1
ATOM 732 C C . SER A 1 94 ? -22.450 4.099 -13.797 1.00 44.78 94 SER A C 1
ATOM 734 O O . SER A 1 94 ? -23.397 4.681 -13.271 1.00 44.78 94 SER A O 1
ATOM 736 N N . ARG A 1 95 ? -22.557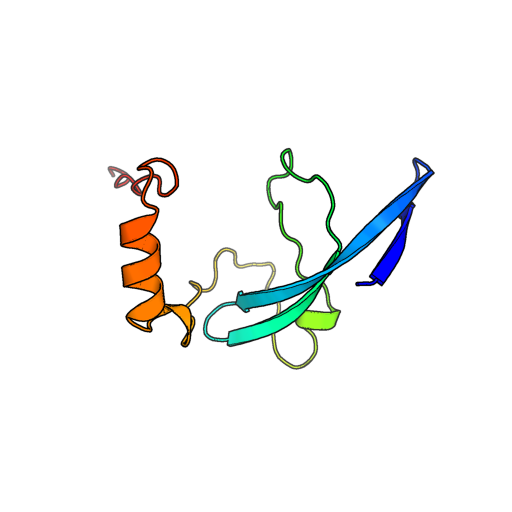 3.463 -14.968 1.00 41.72 95 ARG A N 1
ATOM 737 C CA . ARG A 1 95 ? -23.845 3.242 -15.629 1.00 41.72 95 ARG A CA 1
ATOM 738 C C . ARG A 1 95 ? -24.733 2.369 -14.732 1.00 41.72 95 ARG A C 1
ATOM 740 O O . ARG A 1 95 ? -24.232 1.368 -14.213 1.00 41.72 95 ARG A O 1
ATOM 747 N N . PRO A 1 96 ? -26.027 2.698 -14.563 1.00 40.34 96 PRO A N 1
ATOM 748 C CA . PRO A 1 96 ? -26.968 1.813 -13.890 1.00 40.34 96 PRO A CA 1
ATOM 749 C C . PRO A 1 96 ? -27.064 0.488 -14.653 1.00 40.34 96 PRO A C 1
ATOM 751 O O . PRO A 1 96 ? -27.154 0.484 -15.881 1.00 40.34 96 PRO A O 1
ATOM 754 N N . VAL A 1 97 ? -27.032 -0.628 -13.926 1.00 49.84 97 VAL A N 1
ATOM 755 C CA . VAL A 1 97 ? -27.323 -1.960 -14.469 1.00 49.84 97 VAL A CA 1
ATOM 756 C C . VAL A 1 97 ? -28.846 -2.072 -14.603 1.00 49.84 97 VAL A C 1
ATOM 758 O O . VAL A 1 97 ? -29.524 -1.911 -13.587 1.00 49.84 97 VAL A O 1
ATOM 761 N N . PRO A 1 98 ? -29.411 -2.299 -15.802 1.00 45.94 98 PRO A N 1
ATOM 762 C CA . PRO A 1 98 ? -30.828 -2.616 -15.923 1.00 45.94 98 PRO A CA 1
ATOM 763 C C . PRO A 1 98 ? -31.086 -4.039 -15.408 1.00 45.94 98 PRO A C 1
ATOM 765 O O . PRO A 1 98 ? -30.271 -4.938 -15.633 1.00 45.94 98 PRO A O 1
ATOM 768 N N . GLY A 1 99 ? -32.194 -4.198 -14.680 1.00 49.78 99 GLY A N 1
ATOM 769 C CA . GLY A 1 99 ? -32.772 -5.497 -14.327 1.00 49.78 99 GLY A CA 1
ATOM 770 C C . GLY A 1 99 ? -33.543 -6.124 -15.478 1.00 49.78 99 GLY A C 1
ATOM 771 O O . GLY A 1 99 ? -33.839 -5.398 -16.455 1.00 49.78 99 GLY A O 1
#

Secondary structure (DSSP, 8-state):
-EEEEEEETTEEEEEEEEEEEEEETTEEEEEEEE----TTSS--S---HHHHTTT----TT-SS-S----TTTSSHHHHHHHHTT--TTS----PPPP-

pLDDT: mean 79.52, std 20.39, range [34.72, 97.31]

Sequence (99 aa):
MGWTQVWNLVGSQKRPIVEVDICLGPKLIRTHATLSDRSQMTYPFLVGRSVLTGSFTVDTSRSRAAQPVCPALSSLAVFLSRLAHVDRRFFPESRPVPG